Protein AF-A0A2N2G2E8-F1 (afdb_monomer_lite)

pLDDT: mean 78.98, std 19.08, range [37.62, 98.19]

Secondary structure (DSSP, 8-state):
-HHHHHHHHHHHHHHHHHHHT-TT--HHHHHHHHHHHT--GGG-EETTEEHHHHHHHTT-HHHHHHHHHTT--TT---TTS--HHHHHHHTT-HHHHHHHHHHHHHHHHHHHHHTTT-S-SSSSSSTTHHHHHHHHHHHT--

Sequence (142 aa):
MFEMLLNKAKATEENFFKELLNQNMNLEKLNKIYKELKLDLNSLYFQDEFILHYCCKKDLFQAVLWLISNGINIEFENSQKETAIFYAIHAKSSAILQTLIDNKITFYKEKEKLENGYLLRNQELVKSDVEMVYNYILKQQI

Radius of gyration: 17.22 Å; chains: 1; bounding box: 41×49×39 Å

Structure (mmCIF, N/CA/C/O backbone):
data_AF-A0A2N2G2E8-F1
#
_entry.id   AF-A0A2N2G2E8-F1
#
loop_
_atom_site.group_PDB
_atom_site.id
_atom_site.type_symbol
_atom_site.label_atom_id
_atom_site.label_alt_id
_atom_site.label_comp_id
_atom_site.label_asym_id
_atom_site.label_entity_id
_atom_site.label_seq_id
_atom_site.pdbx_PDB_ins_code
_atom_site.Cartn_x
_atom_site.Cartn_y
_atom_site.Cartn_z
_atom_site.occupancy
_atom_site.B_iso_or_equiv
_atom_site.auth_seq_id
_atom_site.auth_comp_id
_atom_site.auth_asym_id
_atom_site.auth_atom_id
_atom_site.pdbx_PDB_model_num
ATOM 1 N N . MET A 1 1 ? -14.019 30.004 5.439 1.00 48.62 1 MET A N 1
ATOM 2 C CA . MET A 1 1 ? -14.702 28.714 5.712 1.00 48.62 1 MET A CA 1
ATOM 3 C C . MET A 1 1 ? -14.171 27.588 4.819 1.00 48.62 1 MET A C 1
ATOM 5 O O . MET A 1 1 ? -13.754 26.579 5.367 1.00 48.62 1 MET A O 1
ATOM 9 N N . PHE A 1 2 ? -14.083 27.773 3.492 1.00 41.59 2 PHE A N 1
ATOM 10 C CA . PHE A 1 2 ? -13.474 26.801 2.558 1.00 41.59 2 PHE A CA 1
ATOM 11 C C . PHE A 1 2 ? -11.993 26.493 2.838 1.00 41.59 2 PHE A C 1
ATOM 13 O O . PHE A 1 2 ? -11.630 25.327 2.935 1.00 41.59 2 PHE A O 1
ATOM 20 N N . GLU A 1 3 ? -11.150 27.503 3.072 1.00 41.38 3 GLU A N 1
ATOM 21 C CA . GLU A 1 3 ? -9.734 27.269 3.419 1.00 41.38 3 GLU A CA 1
ATOM 22 C C . GLU A 1 3 ? -9.555 26.503 4.734 1.00 41.38 3 GLU A C 1
ATOM 24 O O . GLU A 1 3 ? -8.626 25.721 4.881 1.00 41.38 3 GLU A O 1
ATOM 29 N N . MET A 1 4 ? -10.484 26.671 5.678 1.00 40.75 4 MET A N 1
ATOM 30 C CA . MET A 1 4 ? -10.467 25.958 6.955 1.00 40.75 4 MET A CA 1
ATOM 31 C C . MET A 1 4 ? -10.818 24.475 6.776 1.00 40.75 4 MET A C 1
ATOM 33 O O . MET A 1 4 ? -10.255 23.625 7.459 1.00 40.75 4 MET A O 1
ATOM 37 N N . LEU A 1 5 ? -11.713 24.158 5.833 1.00 47.47 5 LEU A N 1
ATOM 38 C CA . LEU A 1 5 ? -12.042 22.783 5.445 1.00 47.47 5 LEU A CA 1
ATOM 39 C C . LEU A 1 5 ? -10.884 22.126 4.677 1.00 47.47 5 LEU A C 1
ATOM 41 O O . LEU A 1 5 ? -10.548 20.982 4.970 1.00 47.47 5 LEU A O 1
ATOM 45 N N . LEU A 1 6 ? -10.224 22.861 3.773 1.00 55.00 6 LEU A N 1
ATOM 46 C CA . LEU A 1 6 ? -9.041 22.389 3.039 1.00 55.00 6 LEU A CA 1
ATOM 47 C C . LEU A 1 6 ? -7.825 22.181 3.957 1.00 55.00 6 LEU A C 1
ATOM 49 O O . LEU A 1 6 ? -7.135 21.170 3.844 1.00 55.00 6 LEU A O 1
ATOM 53 N N . ASN A 1 7 ? -7.589 23.088 4.908 1.00 56.88 7 ASN A N 1
ATOM 54 C CA . ASN A 1 7 ? -6.528 22.934 5.907 1.00 56.88 7 ASN A CA 1
ATOM 55 C C . ASN A 1 7 ? -6.813 21.786 6.875 1.00 56.88 7 ASN A C 1
ATOM 57 O O . ASN A 1 7 ? -5.888 21.074 7.259 1.00 56.88 7 ASN A O 1
ATOM 61 N N . LYS A 1 8 ? -8.084 21.566 7.239 1.00 59.34 8 LYS A N 1
ATOM 62 C CA . LYS A 1 8 ? -8.472 20.409 8.047 1.00 59.34 8 LYS A CA 1
ATOM 63 C C . LYS A 1 8 ? -8.211 19.108 7.288 1.00 59.34 8 LYS A C 1
ATOM 65 O O . LYS A 1 8 ? -7.571 18.241 7.863 1.00 59.34 8 LYS A O 1
ATOM 70 N N . ALA A 1 9 ? -8.623 19.020 6.018 1.00 60.56 9 ALA A N 1
ATOM 71 C CA . ALA A 1 9 ? -8.401 17.856 5.157 1.00 60.56 9 ALA A CA 1
ATOM 72 C C . ALA A 1 9 ? -6.905 17.516 5.000 1.00 60.56 9 ALA A C 1
ATOM 74 O O . ALA A 1 9 ? -6.513 16.380 5.268 1.00 60.56 9 ALA A O 1
ATOM 75 N N . LYS A 1 10 ? -6.056 18.512 4.694 1.00 63.16 10 LYS A N 1
ATOM 76 C CA . LYS A 1 10 ? -4.593 18.336 4.587 1.00 63.16 10 LYS A CA 1
ATOM 77 C C . LYS A 1 10 ? -3.950 17.856 5.890 1.00 63.16 10 LYS A C 1
ATOM 79 O O . LYS A 1 10 ? -3.182 16.899 5.883 1.00 63.16 10 LYS A O 1
ATOM 84 N N . ALA A 1 11 ? -4.289 18.480 7.020 1.00 66.12 11 ALA A N 1
ATOM 85 C CA . ALA A 1 11 ? -3.777 18.062 8.326 1.00 66.12 11 ALA A CA 1
ATOM 86 C C . ALA A 1 11 ? -4.252 16.646 8.714 1.00 66.12 11 ALA A C 1
ATOM 88 O O . ALA A 1 11 ? -3.579 15.937 9.463 1.00 66.12 11 ALA A O 1
ATOM 89 N N . THR A 1 12 ? -5.412 16.209 8.212 1.00 69.00 12 THR A N 1
ATOM 90 C CA . THR A 1 12 ? -5.944 14.868 8.479 1.00 69.00 12 THR A CA 1
ATOM 91 C C . THR A 1 12 ? -5.390 13.772 7.566 1.00 69.00 12 THR A C 1
ATOM 93 O O . THR A 1 12 ? -5.212 12.659 8.057 1.00 69.00 12 THR A O 1
ATOM 96 N N . GLU A 1 13 ? -5.035 14.059 6.309 1.00 79.44 13 GLU A N 1
ATOM 97 C CA . GLU A 1 13 ? -4.268 13.125 5.459 1.00 79.44 13 GLU A CA 1
ATOM 98 C C . GLU A 1 13 ? -2.874 12.869 6.040 1.00 79.44 13 GLU A C 1
ATOM 100 O O . GLU A 1 13 ? -2.422 11.728 6.113 1.00 79.44 13 GLU A O 1
ATOM 105 N N . GLU A 1 14 ? -2.222 13.908 6.568 1.00 86.19 14 GLU A N 1
ATOM 106 C CA . GLU A 1 14 ? -0.946 13.760 7.269 1.00 86.19 14 GLU A CA 1
ATOM 107 C C . GLU A 1 14 ? -1.072 12.824 8.483 1.00 86.19 14 GLU A C 1
ATOM 109 O O . GLU A 1 14 ? -0.217 11.967 8.710 1.00 86.19 14 GLU A O 1
ATOM 114 N N . ASN A 1 15 ? -2.160 12.939 9.251 1.0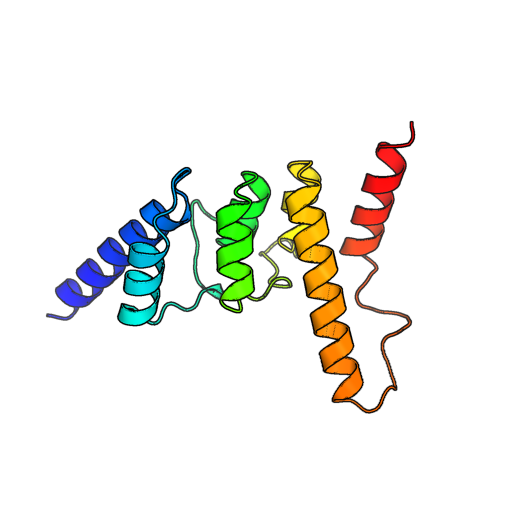0 89.81 15 ASN A N 1
ATOM 115 C CA . ASN A 1 15 ? -2.431 12.039 10.373 1.00 89.81 15 ASN A CA 1
ATOM 116 C C . ASN A 1 15 ? -2.716 10.602 9.924 1.00 89.81 15 ASN A C 1
ATOM 118 O O . ASN A 1 15 ? -2.306 9.669 10.616 1.00 89.81 15 ASN A O 1
ATOM 122 N N . PHE A 1 16 ? -3.390 10.421 8.785 1.00 93.00 16 PHE A N 1
ATOM 123 C CA . PHE A 1 16 ? -3.580 9.105 8.182 1.00 93.00 16 PHE A CA 1
ATOM 124 C C . PHE A 1 16 ? -2.230 8.479 7.815 1.00 93.00 16 PHE A C 1
ATOM 126 O O . PHE A 1 16 ? -1.942 7.372 8.263 1.00 93.00 16 PHE A O 1
ATOM 133 N N . PHE A 1 17 ? -1.366 9.202 7.094 1.00 94.50 17 PHE A N 1
ATOM 134 C CA . PHE A 1 17 ? -0.036 8.706 6.728 1.00 94.50 17 PHE A CA 1
ATOM 135 C C . PHE A 1 17 ? 0.833 8.411 7.949 1.00 94.50 17 PHE A C 1
ATOM 137 O O . PHE A 1 17 ? 1.485 7.371 7.992 1.00 94.50 17 PHE A O 1
ATOM 144 N N . LYS A 1 18 ? 0.812 9.275 8.971 1.00 93.25 18 LYS A N 1
ATOM 145 C CA . LYS A 1 18 ? 1.537 9.036 10.229 1.00 93.25 18 LYS A CA 1
ATOM 146 C C . LYS A 1 18 ? 1.132 7.728 10.892 1.00 93.25 18 LYS A C 1
ATOM 148 O O . LYS A 1 18 ? 1.992 7.060 11.448 1.00 93.25 18 LYS A O 1
ATOM 153 N N . GLU A 1 19 ? -0.153 7.383 10.862 1.00 95.44 19 GLU A N 1
ATOM 154 C CA . GLU A 1 19 ? -0.647 6.149 11.473 1.00 95.44 19 GLU A CA 1
ATOM 155 C C . GLU A 1 19 ? -0.404 4.924 10.582 1.00 95.44 19 GLU A C 1
ATOM 157 O O . GLU A 1 19 ? 0.082 3.905 11.067 1.00 95.44 19 GLU A O 1
ATOM 162 N N . LEU A 1 20 ? -0.680 5.034 9.278 1.00 96.69 20 LEU A N 1
ATOM 163 C CA . LEU A 1 20 ? -0.486 3.958 8.301 1.00 96.69 20 LEU A CA 1
ATOM 164 C C . LEU A 1 20 ? 0.987 3.545 8.178 1.00 96.69 20 LEU A C 1
ATOM 166 O O . LEU A 1 20 ? 1.289 2.368 8.024 1.00 96.69 20 LEU A O 1
ATOM 170 N N . LEU A 1 21 ? 1.909 4.507 8.224 1.00 96.50 21 LEU A N 1
ATOM 171 C CA . LEU A 1 21 ? 3.342 4.267 8.034 1.00 96.50 21 LEU A CA 1
ATOM 172 C C . LEU A 1 21 ? 4.081 4.022 9.362 1.00 96.50 21 LEU A C 1
ATOM 174 O O . LEU A 1 21 ? 5.309 3.926 9.380 1.00 96.50 21 LEU A O 1
ATOM 178 N N . ASN A 1 22 ? 3.352 3.928 10.477 1.00 92.75 22 ASN A N 1
ATOM 179 C CA . ASN A 1 22 ? 3.914 3.628 11.788 1.00 92.75 22 ASN A CA 1
ATOM 180 C C . ASN A 1 22 ? 4.281 2.139 11.897 1.00 92.75 22 ASN A C 1
ATOM 182 O O . ASN A 1 22 ? 3.493 1.271 11.528 1.00 92.75 22 ASN A O 1
ATOM 186 N N . GLN A 1 23 ? 5.444 1.836 12.482 1.00 87.44 23 GLN A N 1
ATOM 187 C CA . GLN A 1 23 ? 5.847 0.461 12.804 1.00 87.44 23 GLN A CA 1
ATOM 188 C C . GLN A 1 23 ? 4.832 -0.230 13.727 1.00 87.44 23 GLN A C 1
ATOM 190 O O . GLN A 1 23 ? 4.513 -1.399 13.531 1.00 87.44 23 GLN A O 1
ATOM 195 N N . ASN A 1 24 ? 4.293 0.515 14.698 1.00 89.44 24 ASN A N 1
ATOM 196 C CA . ASN A 1 24 ? 3.273 0.047 15.634 1.00 89.44 24 ASN A CA 1
ATOM 197 C C . ASN A 1 24 ? 1.909 0.629 15.251 1.00 89.44 24 ASN A C 1
ATOM 199 O O . ASN A 1 24 ? 1.353 1.459 15.972 1.00 89.44 24 ASN A O 1
ATOM 203 N N . MET A 1 25 ? 1.405 0.228 14.085 1.00 91.12 25 MET A N 1
ATOM 204 C CA . MET A 1 25 ? 0.133 0.698 13.539 1.00 91.12 25 MET A CA 1
ATOM 205 C C . MET A 1 25 ? -1.033 0.462 14.510 1.00 91.12 25 MET A C 1
ATOM 207 O O . MET A 1 25 ? -1.352 -0.676 14.860 1.00 91.12 25 MET A O 1
ATOM 211 N N . ASN A 1 26 ? -1.729 1.531 14.896 1.00 94.56 26 ASN A N 1
ATOM 212 C CA . ASN A 1 26 ? -2.984 1.437 15.629 1.00 94.56 26 ASN A CA 1
ATOM 213 C C . ASN A 1 26 ? -4.152 1.314 14.640 1.00 94.56 26 ASN A C 1
ATOM 215 O O . ASN A 1 26 ? -4.663 2.307 14.117 1.00 94.56 26 ASN A O 1
ATOM 219 N N . LEU A 1 27 ? -4.593 0.075 14.409 1.00 94.12 27 LEU A N 1
ATOM 220 C CA . LEU A 1 27 ? -5.673 -0.243 13.471 1.00 94.12 27 LEU A CA 1
ATOM 221 C C . LEU A 1 27 ? -6.993 0.452 13.810 1.00 94.12 27 LEU A C 1
ATOM 223 O O . LEU A 1 27 ? -7.700 0.885 12.904 1.00 94.12 27 LEU A O 1
ATOM 227 N N . GLU A 1 28 ? -7.343 0.586 15.090 1.00 94.06 28 GLU A N 1
ATOM 228 C CA . GLU A 1 28 ? -8.589 1.249 15.491 1.00 94.06 28 GLU A CA 1
ATOM 229 C C . GLU A 1 28 ? -8.577 2.722 15.089 1.00 94.06 28 GLU A C 1
ATOM 231 O O . GLU A 1 28 ? -9.526 3.221 14.476 1.00 94.06 28 GLU A O 1
ATOM 236 N N . LYS A 1 29 ? -7.469 3.408 15.382 1.00 93.06 29 LYS A N 1
ATOM 237 C CA . LYS A 1 29 ? -7.271 4.808 15.020 1.00 93.06 29 LYS A CA 1
ATOM 238 C C . LYS A 1 29 ? -7.206 4.987 13.505 1.00 93.06 29 LYS A C 1
ATOM 240 O O . LYS A 1 29 ? -7.877 5.876 12.986 1.00 93.06 29 LYS A O 1
ATOM 245 N N . LEU A 1 30 ? -6.466 4.135 12.798 1.00 94.62 30 LEU A N 1
ATOM 246 C CA . LEU A 1 30 ? -6.360 4.179 11.340 1.00 94.62 30 LEU A CA 1
ATOM 247 C C . LEU A 1 30 ? -7.728 3.984 10.671 1.00 94.62 30 LEU A C 1
ATOM 249 O O . LEU A 1 30 ? -8.141 4.800 9.847 1.00 94.62 30 LEU A O 1
ATOM 253 N N . ASN A 1 31 ? -8.477 2.962 11.092 1.00 93.81 31 ASN A N 1
ATOM 254 C CA . ASN A 1 31 ? -9.817 2.672 10.582 1.00 93.81 31 ASN A CA 1
ATOM 255 C C . ASN A 1 31 ? -10.805 3.804 10.880 1.00 93.81 31 ASN A C 1
ATOM 257 O O . ASN A 1 31 ? -11.674 4.095 10.057 1.00 93.81 31 ASN A O 1
ATOM 261 N N . LYS A 1 32 ? -10.687 4.445 12.049 1.00 91.75 32 LYS A N 1
ATOM 262 C CA . LYS A 1 32 ? -11.494 5.617 12.393 1.00 91.75 32 LYS A CA 1
ATOM 263 C C . LYS A 1 32 ? -11.213 6.775 11.434 1.00 91.75 32 LYS A C 1
ATOM 265 O O . LYS A 1 32 ? -12.155 7.299 10.846 1.00 91.75 32 LYS A O 1
ATOM 270 N N . ILE A 1 33 ? -9.938 7.115 11.229 1.00 90.69 33 ILE A N 1
ATOM 271 C CA . ILE A 1 33 ? -9.522 8.181 10.305 1.00 90.69 33 ILE A CA 1
ATOM 272 C C . ILE A 1 33 ? -10.025 7.881 8.885 1.00 90.69 33 ILE A C 1
ATOM 274 O O . ILE A 1 33 ? -10.641 8.738 8.256 1.00 90.69 33 ILE A O 1
ATOM 278 N N . TYR A 1 34 ? -9.833 6.649 8.404 1.00 90.75 34 TYR A N 1
ATOM 279 C CA . TYR A 1 34 ? -10.255 6.238 7.065 1.00 90.75 34 TYR A CA 1
ATOM 280 C C . TYR A 1 34 ? -11.768 6.403 6.841 1.00 90.75 34 TYR A C 1
ATOM 282 O O . TYR A 1 34 ? -12.192 7.002 5.851 1.00 90.75 34 TYR A O 1
ATOM 290 N N . LYS A 1 35 ? -12.592 5.940 7.793 1.00 87.56 35 LYS A N 1
ATOM 291 C CA . LYS A 1 35 ? -14.061 6.030 7.713 1.00 87.56 35 LYS A CA 1
ATOM 292 C C . LYS A 1 35 ? -14.580 7.465 7.769 1.00 87.56 35 LYS A C 1
ATOM 294 O O . LYS A 1 35 ? -15.532 7.791 7.065 1.00 87.56 35 LYS A O 1
ATOM 299 N N . GLU A 1 36 ? -13.987 8.306 8.615 1.00 88.19 36 GLU A N 1
ATOM 300 C CA . GLU A 1 36 ? -14.409 9.702 8.778 1.00 88.19 36 GLU A CA 1
ATOM 301 C C . GLU A 1 36 ? -14.115 10.539 7.529 1.00 88.19 36 GLU A C 1
ATOM 303 O O . GLU A 1 36 ? -14.918 11.394 7.153 1.00 88.19 36 GLU A O 1
ATOM 308 N N . LEU A 1 37 ? -12.979 10.278 6.879 1.00 81.38 37 LEU A N 1
ATOM 309 C CA . LEU A 1 37 ? -12.496 11.078 5.758 1.00 81.38 37 LEU A CA 1
ATOM 310 C C . LEU A 1 37 ? -12.977 10.587 4.392 1.00 81.38 37 LEU A C 1
ATOM 312 O O . LEU A 1 37 ? -12.930 11.362 3.441 1.00 81.38 37 LEU A O 1
ATOM 316 N N . LYS A 1 38 ? -13.448 9.335 4.286 1.00 83.94 38 LYS A N 1
ATOM 317 C CA . LYS A 1 38 ? -13.828 8.707 3.007 1.00 83.94 38 LYS A CA 1
ATOM 318 C C . LYS A 1 38 ? -12.719 8.851 1.953 1.00 83.94 38 LYS A C 1
ATOM 320 O O . LYS A 1 38 ? -12.980 9.270 0.828 1.00 83.94 38 LYS A O 1
ATOM 325 N N 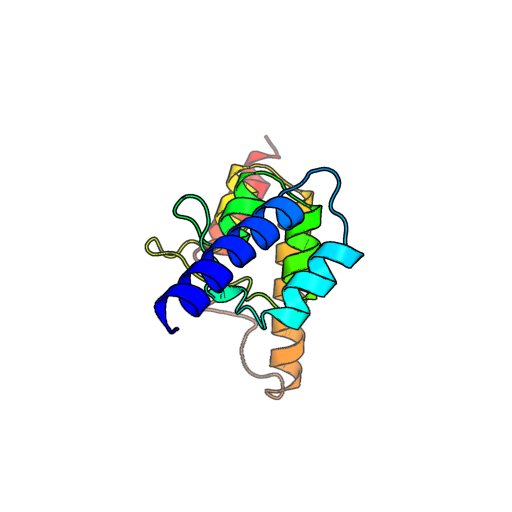. LEU A 1 39 ? -11.481 8.559 2.355 1.00 86.81 39 LEU A N 1
ATOM 326 C CA . LEU A 1 39 ? -10.309 8.687 1.487 1.00 86.81 39 LEU A CA 1
ATOM 327 C C . LEU A 1 39 ? -10.419 7.731 0.296 1.00 86.81 39 LEU A C 1
ATOM 329 O O . LEU A 1 39 ? -10.775 6.567 0.471 1.00 86.81 39 LEU A O 1
ATOM 333 N N . ASP A 1 40 ? -10.048 8.202 -0.892 1.00 90.94 40 ASP A N 1
ATOM 334 C CA . ASP A 1 40 ? -9.761 7.320 -2.020 1.00 90.94 40 ASP A CA 1
ATOM 335 C C . ASP A 1 40 ? -8.315 6.833 -1.903 1.00 90.94 40 ASP A C 1
ATOM 337 O O . ASP A 1 40 ? -7.368 7.604 -2.051 1.00 90.94 40 ASP A O 1
ATOM 341 N N . LEU A 1 41 ? -8.139 5.541 -1.618 1.00 93.31 41 LEU A N 1
ATOM 342 C CA . LEU A 1 41 ? -6.816 4.941 -1.448 1.00 93.31 41 LEU A CA 1
ATOM 343 C C . LEU A 1 41 ? -5.946 5.053 -2.708 1.00 93.31 41 LEU A C 1
ATOM 345 O O . LEU A 1 41 ? -4.724 5.126 -2.590 1.00 93.31 41 LEU A O 1
ATOM 349 N N . ASN A 1 42 ? -6.555 5.094 -3.896 1.00 92.44 42 ASN A N 1
ATOM 350 C CA . ASN A 1 42 ? -5.830 5.135 -5.167 1.00 92.44 42 ASN A CA 1
ATOM 351 C C . ASN A 1 42 ? -5.292 6.533 -5.494 1.00 92.44 42 ASN A C 1
ATOM 353 O O . ASN A 1 42 ? -4.380 6.663 -6.306 1.00 92.44 42 ASN A O 1
ATOM 357 N N . SER A 1 43 ? -5.824 7.579 -4.852 1.00 91.12 43 SER A N 1
ATOM 358 C CA . SER A 1 43 ? -5.332 8.951 -5.001 1.00 91.12 43 SER A CA 1
ATOM 359 C C . SER A 1 43 ? -4.290 9.337 -3.949 1.00 91.12 43 SER A C 1
ATOM 361 O O . SER A 1 43 ? -3.756 10.444 -3.998 1.00 91.12 43 SER A O 1
ATOM 363 N N . LEU A 1 44 ? -4.018 8.470 -2.966 1.00 92.81 44 LEU A N 1
ATOM 364 C CA . LEU A 1 44 ? -3.077 8.772 -1.892 1.00 92.81 44 LEU A CA 1
ATOM 365 C C . LEU A 1 44 ? -1.636 8.777 -2.407 1.00 92.81 44 LEU A C 1
ATOM 367 O O . LEU A 1 44 ? -1.130 7.773 -2.914 1.00 92.81 44 LEU A O 1
ATOM 371 N N . TYR A 1 45 ? -0.971 9.912 -2.201 1.00 92.06 45 TYR A N 1
ATOM 372 C CA . TYR A 1 45 ? 0.383 10.180 -2.669 1.00 92.06 45 TYR A CA 1
ATOM 373 C C . TYR A 1 45 ? 1.264 10.628 -1.498 1.00 92.06 45 TYR A C 1
ATOM 375 O O . TYR A 1 45 ? 0.914 11.560 -0.772 1.00 92.06 45 TYR A O 1
ATOM 383 N N . PHE A 1 46 ? 2.397 9.961 -1.291 1.00 94.25 46 PHE A N 1
ATOM 384 C CA . PHE A 1 46 ? 3.327 10.220 -0.194 1.00 94.25 46 PHE A CA 1
ATOM 385 C C . PHE A 1 46 ? 4.769 10.193 -0.703 1.00 94.25 46 PHE A C 1
ATOM 387 O O . PHE A 1 46 ? 5.171 9.235 -1.353 1.00 94.25 46 PHE A O 1
ATOM 394 N N . GLN A 1 47 ? 5.551 11.234 -0.389 1.00 91.81 47 GLN A N 1
ATOM 395 C CA . GLN A 1 47 ? 6.942 11.384 -0.856 1.00 91.81 47 GLN A CA 1
ATOM 396 C C . GLN A 1 47 ? 7.105 11.138 -2.363 1.00 91.81 47 GLN A C 1
ATOM 398 O O . GLN A 1 47 ? 7.982 10.399 -2.799 1.00 91.81 47 GLN A O 1
ATOM 403 N N . ASP A 1 48 ? 6.230 11.765 -3.142 1.00 91.06 48 ASP A N 1
ATOM 404 C CA . ASP A 1 48 ? 6.198 11.670 -4.596 1.00 91.06 48 ASP A CA 1
ATOM 405 C C . ASP A 1 48 ? 5.938 10.262 -5.168 1.00 91.06 48 ASP A C 1
ATOM 407 O O . ASP A 1 48 ? 6.269 9.992 -6.322 1.00 91.06 48 ASP A O 1
ATOM 411 N N . GLU A 1 49 ? 5.302 9.374 -4.398 1.00 93.81 49 GLU A N 1
ATOM 412 C CA . GLU A 1 49 ? 4.915 8.023 -4.816 1.00 93.81 49 GLU A CA 1
ATOM 413 C C . GLU A 1 49 ? 3.471 7.704 -4.399 1.00 93.81 49 GLU A C 1
ATOM 415 O O . GLU A 1 49 ? 2.985 8.173 -3.368 1.00 93.81 49 GLU A O 1
ATOM 420 N N . PHE A 1 50 ? 2.777 6.857 -5.165 1.00 96.31 50 PHE A N 1
ATOM 421 C CA . PHE A 1 50 ? 1.504 6.293 -4.710 1.00 96.31 50 PHE A CA 1
ATOM 422 C C . PHE A 1 50 ? 1.720 5.471 -3.440 1.00 96.31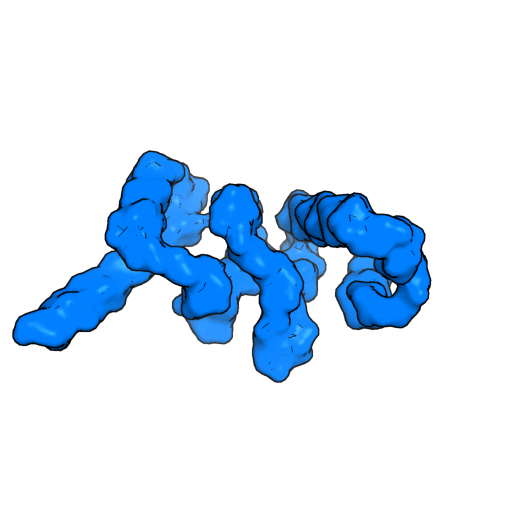 50 PHE A C 1
ATOM 424 O O . PHE A 1 50 ? 2.741 4.793 -3.283 1.00 96.31 50 PHE A O 1
ATOM 431 N N . ILE A 1 51 ? 0.749 5.512 -2.527 1.00 97.38 51 ILE A N 1
ATOM 432 C CA . ILE A 1 51 ? 0.942 4.975 -1.176 1.00 97.38 51 ILE A CA 1
ATOM 433 C C . ILE A 1 51 ? 1.303 3.483 -1.165 1.00 97.38 51 ILE A C 1
ATOM 435 O O . ILE A 1 51 ? 2.127 3.060 -0.352 1.00 97.38 51 ILE A O 1
ATOM 439 N N . LEU A 1 52 ? 0.742 2.687 -2.084 1.00 97.94 52 LEU A N 1
ATOM 440 C CA . LEU A 1 52 ? 1.049 1.260 -2.174 1.00 97.94 52 LEU A CA 1
ATOM 441 C C . LEU A 1 52 ? 2.483 1.018 -2.658 1.00 97.94 52 LEU A C 1
ATOM 443 O O . LEU A 1 52 ? 3.185 0.195 -2.069 1.00 97.94 52 LEU A O 1
ATOM 447 N N . HIS A 1 53 ? 2.933 1.756 -3.678 1.00 97.00 53 HIS A N 1
ATOM 448 C CA . HIS A 1 53 ? 4.308 1.704 -4.184 1.00 97.00 53 HIS A CA 1
ATOM 449 C C . HIS A 1 53 ? 5.299 2.047 -3.076 1.00 97.00 53 HIS A C 1
ATOM 451 O O . HIS A 1 53 ? 6.229 1.275 -2.833 1.00 97.00 53 HIS A O 1
ATOM 457 N N . TYR A 1 54 ? 5.042 3.130 -2.336 1.00 97.69 54 TYR A N 1
ATOM 458 C CA . TYR A 1 54 ? 5.872 3.538 -1.204 1.00 97.69 54 TYR A CA 1
ATOM 459 C C . TYR A 1 54 ? 5.955 2.447 -0.126 1.00 97.69 54 TYR A C 1
ATOM 461 O O . TYR A 1 54 ? 7.047 2.084 0.320 1.00 97.69 54 TYR A O 1
ATOM 469 N N . CYS A 1 55 ? 4.814 1.874 0.277 1.00 98.06 55 CYS A N 1
ATOM 470 C CA . CYS A 1 55 ? 4.781 0.814 1.288 1.00 98.06 55 CYS A CA 1
ATOM 471 C C . CYS A 1 55 ? 5.556 -0.433 0.840 1.00 98.06 55 CYS A C 1
ATOM 473 O O . CYS A 1 55 ? 6.285 -1.013 1.643 1.00 98.06 55 CYS A O 1
ATOM 475 N N . CYS A 1 56 ? 5.461 -0.809 -0.438 1.00 97.56 56 CYS A N 1
ATOM 476 C CA . CYS A 1 56 ? 6.224 -1.927 -0.996 1.00 97.56 56 CYS A CA 1
ATOM 477 C C . CYS A 1 56 ? 7.729 -1.629 -1.035 1.00 97.56 56 CYS A C 1
ATOM 479 O O . CYS A 1 56 ? 8.533 -2.460 -0.619 1.00 97.56 56 CYS A O 1
ATOM 481 N N . LYS A 1 57 ? 8.115 -0.417 -1.455 1.00 96.12 57 LYS A N 1
ATOM 482 C CA . LYS A 1 57 ? 9.510 0.052 -1.502 1.00 96.12 57 LYS A CA 1
ATOM 483 C C . LYS A 1 57 ? 10.185 0.045 -0.132 1.00 96.12 57 LYS A C 1
ATOM 485 O O . LYS A 1 57 ? 11.390 -0.178 -0.033 1.00 96.12 57 LYS A O 1
ATOM 490 N N . LYS A 1 58 ? 9.424 0.363 0.917 1.00 97.06 58 LYS A N 1
ATOM 491 C CA . LYS A 1 58 ? 9.900 0.477 2.303 1.00 97.06 58 LYS A CA 1
ATOM 492 C C . LYS A 1 58 ? 9.706 -0.791 3.133 1.00 97.06 58 LYS A C 1
ATOM 494 O O . LYS A 1 58 ? 9.983 -0.754 4.326 1.00 97.06 58 LYS A O 1
ATOM 499 N N . ASP A 1 59 ? 9.244 -1.877 2.517 1.00 96.81 59 ASP A N 1
ATOM 500 C CA . ASP A 1 59 ? 8.946 -3.147 3.184 1.00 96.81 59 ASP A CA 1
ATOM 501 C C . ASP A 1 59 ? 7.961 -3.018 4.369 1.00 96.81 59 ASP A C 1
ATOM 503 O O . ASP A 1 59 ? 8.089 -3.645 5.420 1.00 96.81 59 ASP A O 1
ATOM 507 N N . LEU A 1 60 ? 6.942 -2.166 4.215 1.00 97.50 60 LEU A N 1
ATOM 508 C CA . LEU A 1 60 ? 5.925 -1.913 5.241 1.00 97.50 60 LEU A CA 1
ATOM 509 C C . LEU A 1 60 ? 4.786 -2.932 5.137 1.00 97.50 60 LEU A C 1
ATOM 511 O O . LEU A 1 60 ? 3.659 -2.599 4.768 1.00 97.50 60 LEU A O 1
ATOM 515 N N . PHE A 1 61 ? 5.078 -4.189 5.469 1.00 96.69 61 PHE A N 1
ATOM 516 C CA . PHE A 1 61 ? 4.162 -5.317 5.267 1.00 96.69 61 PHE A CA 1
ATOM 517 C C . PHE A 1 61 ? 2.758 -5.108 5.865 1.00 96.69 61 PHE A C 1
ATOM 519 O O . PHE A 1 61 ? 1.758 -5.364 5.196 1.00 96.69 61 PHE A O 1
ATOM 526 N N . GLN A 1 62 ? 2.659 -4.587 7.094 1.00 97.19 62 GLN A N 1
ATOM 527 C CA . GLN A 1 62 ? 1.360 -4.338 7.740 1.00 97.19 62 GLN A CA 1
ATOM 528 C C . GLN A 1 62 ? 0.540 -3.262 7.015 1.00 97.19 62 GLN A C 1
ATOM 530 O O . GLN A 1 62 ? -0.672 -3.407 6.868 1.00 97.19 62 GLN A O 1
ATOM 535 N N . ALA A 1 63 ? 1.197 -2.218 6.502 1.00 98.06 63 ALA A N 1
ATOM 536 C CA . ALA A 1 63 ? 0.539 -1.190 5.702 1.00 98.06 63 ALA A CA 1
ATOM 537 C C . ALA A 1 63 ? 0.042 -1.752 4.369 1.00 98.06 63 ALA A C 1
ATOM 539 O O . ALA A 1 63 ? -1.091 -1.481 3.981 1.00 98.06 63 ALA A O 1
ATOM 540 N N . VAL A 1 64 ? 0.842 -2.596 3.707 1.00 98.19 64 VAL A N 1
ATOM 541 C CA . VAL A 1 64 ? 0.422 -3.287 2.480 1.00 98.19 64 VAL A CA 1
ATOM 542 C C . VAL A 1 64 ? -0.819 -4.146 2.731 1.00 98.19 64 VAL A C 1
ATOM 544 O O . VAL A 1 64 ? -1.802 -4.015 2.004 1.00 98.19 64 VAL A O 1
ATOM 547 N N . LEU A 1 65 ? -0.813 -4.983 3.775 1.00 97.19 65 LEU A N 1
ATOM 548 C CA . LEU A 1 65 ? -1.969 -5.815 4.126 1.00 97.19 65 LEU A CA 1
ATOM 549 C C . LEU A 1 65 ? -3.216 -4.973 4.402 1.00 97.19 65 LEU A C 1
ATOM 551 O O . LEU A 1 65 ? -4.300 -5.281 3.901 1.00 97.19 65 LEU A O 1
ATOM 555 N N . TRP A 1 66 ? -3.062 -3.894 5.170 1.00 97.81 66 TRP A N 1
ATOM 556 C CA . TRP A 1 66 ? -4.169 -2.999 5.468 1.00 97.81 66 TRP A CA 1
ATOM 557 C C . TRP A 1 66 ? -4.734 -2.356 4.194 1.00 97.81 66 TRP A C 1
ATOM 559 O O . TRP A 1 66 ? -5.943 -2.412 3.979 1.00 97.81 66 TRP A O 1
ATOM 569 N N . LEU A 1 67 ? -3.890 -1.820 3.306 1.00 98.00 67 LEU A N 1
ATOM 570 C CA . LEU A 1 67 ? -4.337 -1.182 2.062 1.00 98.00 67 LEU A CA 1
ATOM 571 C C . LEU A 1 67 ? -5.076 -2.168 1.143 1.00 98.00 67 LEU A C 1
ATOM 573 O O . LEU A 1 67 ? -6.153 -1.847 0.642 1.00 98.00 67 LEU A O 1
ATOM 577 N N . ILE A 1 68 ? -4.538 -3.381 0.969 1.00 96.81 68 ILE A N 1
ATOM 578 C CA . ILE A 1 68 ? -5.157 -4.441 0.157 1.00 96.81 68 ILE A CA 1
ATOM 579 C C . ILE A 1 68 ? -6.509 -4.853 0.741 1.00 96.81 68 ILE A C 1
ATOM 581 O O . ILE A 1 68 ? -7.502 -4.884 0.018 1.00 96.81 68 ILE A O 1
ATOM 585 N N . SER A 1 69 ? -6.583 -5.097 2.053 1.00 95.50 69 SER A N 1
ATOM 586 C CA . SER A 1 69 ? -7.851 -5.458 2.707 1.00 95.50 69 SER A CA 1
ATOM 587 C C . SER A 1 69 ? -8.923 -4.365 2.620 1.00 95.50 69 SER A C 1
ATOM 589 O O . SER A 1 69 ? -10.109 -4.665 2.743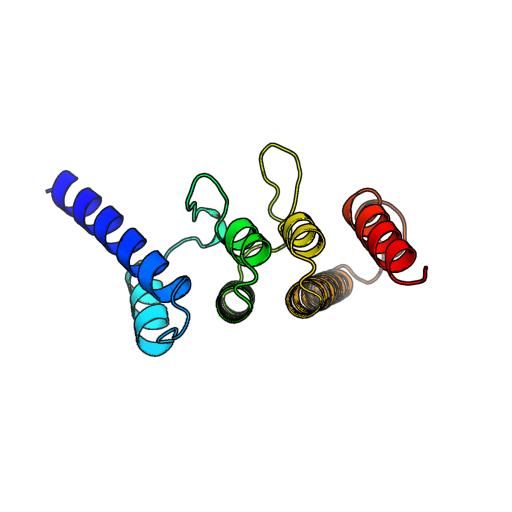 1.00 95.50 69 SER A O 1
ATOM 591 N N . ASN A 1 70 ? -8.525 -3.113 2.369 1.00 95.44 70 ASN A N 1
ATOM 592 C CA . ASN A 1 70 ? -9.429 -1.980 2.169 1.00 95.44 70 ASN A CA 1
ATOM 593 C C . ASN A 1 70 ? -9.672 -1.642 0.685 1.00 95.44 70 ASN A C 1
ATOM 595 O O . ASN A 1 70 ? -10.269 -0.608 0.389 1.00 95.44 70 ASN A O 1
ATOM 599 N N . GLY A 1 71 ? -9.271 -2.524 -0.237 1.00 93.00 71 GLY A N 1
ATOM 600 C CA . GLY A 1 71 ? -9.658 -2.463 -1.647 1.00 93.00 71 GLY A CA 1
ATOM 601 C C . GLY A 1 71 ? -8.840 -1.499 -2.504 1.00 93.00 71 GLY A C 1
ATOM 602 O O . GLY A 1 71 ? -9.346 -1.016 -3.515 1.00 93.00 71 GLY A O 1
ATOM 603 N N . ILE A 1 72 ? -7.593 -1.201 -2.123 1.00 96.44 72 ILE A N 1
ATOM 604 C CA . ILE A 1 72 ? -6.689 -0.462 -3.014 1.00 96.44 72 ILE A CA 1
ATOM 605 C C . ILE A 1 72 ? -6.472 -1.234 -4.328 1.00 96.44 72 ILE A C 1
ATOM 607 O O . ILE A 1 72 ? -6.366 -2.464 -4.330 1.00 96.44 72 ILE A O 1
ATOM 611 N N . ASN A 1 73 ? -6.358 -0.524 -5.450 1.00 93.44 73 ASN A N 1
ATOM 612 C CA . ASN A 1 73 ? -6.012 -1.133 -6.726 1.00 93.44 73 ASN A CA 1
ATOM 613 C C . ASN A 1 73 ? -4.518 -1.497 -6.756 1.00 93.44 73 ASN A C 1
ATOM 615 O O . ASN A 1 73 ? -3.650 -0.632 -6.862 1.00 93.44 73 ASN A O 1
ATOM 619 N N . ILE A 1 74 ? -4.220 -2.794 -6.701 1.00 92.81 74 ILE A N 1
ATOM 620 C CA . ILE A 1 74 ? -2.844 -3.314 -6.726 1.00 92.81 74 ILE A CA 1
ATOM 621 C C . ILE A 1 74 ? -2.170 -3.227 -8.106 1.00 92.81 74 ILE A C 1
ATOM 623 O O . ILE A 1 74 ? -0.949 -3.345 -8.194 1.00 92.81 74 ILE A O 1
ATOM 627 N N . GLU A 1 75 ? -2.954 -3.018 -9.166 1.00 88.62 75 GLU A N 1
ATOM 628 C CA . GLU A 1 75 ? -2.495 -2.859 -10.554 1.00 88.62 75 GLU A CA 1
ATOM 629 C C . GLU A 1 75 ? -2.350 -1.383 -10.945 1.00 88.62 75 GLU A C 1
ATOM 631 O O . GLU A 1 75 ? -2.205 -1.059 -12.120 1.00 88.62 75 GLU A O 1
ATOM 636 N N . PHE A 1 76 ? -2.439 -0.459 -9.984 1.00 89.88 76 PHE A N 1
ATOM 637 C CA . PHE A 1 76 ? -2.300 0.957 -10.289 1.00 89.88 76 PHE A CA 1
ATOM 638 C C . PHE A 1 76 ? -0.873 1.265 -10.760 1.00 89.88 76 PHE A C 1
ATOM 640 O O . PHE A 1 76 ? 0.105 0.951 -10.076 1.00 89.88 76 PHE A O 1
ATOM 647 N N . GLU A 1 77 ? -0.758 1.875 -11.935 1.00 89.25 77 GLU A N 1
ATOM 648 C CA . GLU A 1 77 ? 0.520 2.201 -12.563 1.00 89.25 77 GLU A CA 1
ATOM 649 C C . GLU A 1 77 ? 0.943 3.639 -12.245 1.00 89.25 77 GLU A C 1
ATOM 651 O O . GLU A 1 77 ? 0.130 4.567 -12.245 1.00 89.25 77 GLU A O 1
ATOM 656 N N . ASN A 1 78 ? 2.240 3.840 -12.006 1.00 88.56 78 ASN A N 1
ATOM 657 C CA . ASN A 1 78 ? 2.826 5.178 -11.961 1.00 88.56 78 ASN A CA 1
ATOM 658 C C . ASN A 1 78 ? 3.087 5.727 -13.386 1.00 88.56 78 ASN A C 1
ATOM 660 O O . ASN A 1 78 ? 2.821 5.077 -14.397 1.00 88.56 78 ASN A O 1
ATOM 664 N N . SER A 1 79 ? 3.667 6.927 -13.487 1.00 91.81 79 SER A N 1
ATOM 665 C CA . SER A 1 79 ? 4.026 7.549 -14.775 1.00 91.81 79 SER A CA 1
ATOM 666 C C . SER A 1 79 ? 5.056 6.762 -15.602 1.00 91.81 79 SER A C 1
ATOM 668 O O . SER A 1 79 ? 5.191 7.007 -16.800 1.00 91.81 79 SER A O 1
ATOM 670 N N . GLN A 1 80 ? 5.764 5.816 -14.982 1.00 88.38 80 GLN A N 1
ATOM 671 C CA . GLN A 1 80 ? 6.732 4.914 -15.610 1.00 88.38 80 GLN A CA 1
ATOM 672 C C . GLN A 1 80 ? 6.110 3.559 -15.991 1.00 88.38 80 GLN A C 1
ATOM 674 O O . GLN A 1 80 ? 6.822 2.693 -16.490 1.00 88.38 80 GLN A O 1
ATOM 679 N N . LYS A 1 81 ? 4.790 3.387 -15.811 1.00 86.56 81 LYS A N 1
ATOM 680 C CA . LYS A 1 81 ? 4.059 2.119 -15.990 1.00 86.56 81 LYS A CA 1
ATOM 681 C C . LYS A 1 81 ? 4.473 1.020 -15.008 1.00 86.56 81 LYS A C 1
ATOM 683 O O . LYS A 1 81 ? 4.379 -0.165 -15.311 1.00 86.56 81 LYS A O 1
ATOM 688 N N . GLU A 1 82 ? 4.950 1.404 -13.828 1.00 87.81 82 GLU A N 1
ATOM 689 C CA . GLU A 1 82 ? 5.335 0.461 -12.779 1.00 87.81 82 GLU A CA 1
ATOM 690 C C . GLU A 1 82 ? 4.185 0.298 -11.782 1.00 87.81 82 GLU A C 1
ATOM 692 O O . GLU A 1 82 ? 3.649 1.282 -11.254 1.00 87.81 82 GLU A O 1
ATOM 697 N N . THR A 1 83 ? 3.827 -0.952 -11.492 1.00 92.50 83 THR A N 1
ATOM 698 C CA . THR A 1 83 ? 2.892 -1.307 -10.416 1.00 92.50 83 THR A CA 1
ATOM 699 C C . THR A 1 83 ? 3.640 -1.493 -9.091 1.00 92.50 83 THR A C 1
ATOM 701 O O . THR A 1 83 ? 4.873 -1.547 -9.042 1.00 92.50 83 THR A O 1
ATOM 704 N N . ALA A 1 84 ? 2.915 -1.635 -7.980 1.00 94.75 84 ALA A N 1
ATOM 705 C CA . ALA A 1 84 ? 3.529 -1.820 -6.664 1.00 94.75 84 ALA A CA 1
ATOM 706 C C . ALA A 1 84 ? 4.417 -3.082 -6.556 1.00 94.75 84 ALA A C 1
ATOM 708 O O . ALA A 1 84 ? 5.345 -3.116 -5.742 1.00 94.75 84 ALA A O 1
ATOM 709 N N . ILE A 1 85 ? 4.187 -4.099 -7.402 1.00 91.94 85 ILE A N 1
ATOM 710 C CA . ILE A 1 85 ? 4.991 -5.331 -7.415 1.00 91.94 85 ILE A CA 1
ATOM 711 C C . ILE A 1 85 ? 6.450 -5.061 -7.808 1.00 91.94 85 ILE A C 1
ATOM 713 O O . ILE A 1 85 ? 7.354 -5.684 -7.251 1.00 91.94 85 ILE A O 1
ATOM 717 N N . PHE A 1 86 ? 6.683 -4.079 -8.688 1.00 89.06 86 PHE A N 1
ATOM 718 C CA . PHE A 1 86 ? 8.014 -3.628 -9.093 1.00 89.06 86 PHE A CA 1
ATOM 719 C C . PHE A 1 86 ? 8.844 -3.247 -7.863 1.00 89.06 86 PHE A C 1
ATOM 721 O O . PHE A 1 86 ? 9.953 -3.735 -7.637 1.00 89.06 86 PHE A O 1
ATOM 728 N N . TYR A 1 87 ? 8.252 -2.432 -6.995 1.00 93.19 87 TYR A N 1
ATOM 729 C CA . TYR A 1 87 ? 8.901 -1.918 -5.798 1.00 93.19 87 TYR A CA 1
ATOM 730 C C . TYR A 1 87 ? 9.133 -3.010 -4.745 1.00 93.19 87 TYR A C 1
ATOM 732 O O . TYR A 1 87 ? 10.175 -2.998 -4.091 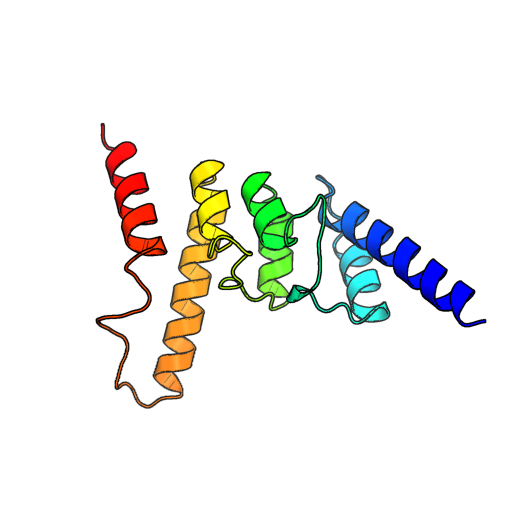1.00 93.19 87 TYR A O 1
ATOM 740 N N . ALA A 1 88 ? 8.229 -3.989 -4.623 1.00 93.19 88 ALA A N 1
ATOM 741 C CA . ALA A 1 88 ? 8.415 -5.142 -3.736 1.00 93.19 88 ALA A CA 1
ATOM 742 C C . ALA A 1 88 ? 9.612 -6.019 -4.157 1.00 93.19 88 ALA A C 1
ATOM 744 O O . ALA A 1 88 ? 10.399 -6.446 -3.306 1.00 93.19 88 ALA A O 1
ATOM 745 N N . ILE A 1 89 ? 9.791 -6.238 -5.467 1.00 88.12 89 ILE A N 1
ATOM 746 C CA . ILE A 1 89 ? 10.937 -6.969 -6.035 1.00 88.12 89 ILE A CA 1
ATOM 747 C C . ILE A 1 89 ? 12.244 -6.235 -5.720 1.00 88.12 89 ILE A C 1
ATOM 749 O O . ILE A 1 89 ? 13.194 -6.839 -5.218 1.00 88.12 89 ILE A O 1
ATOM 753 N N . HIS A 1 90 ? 12.287 -4.923 -5.969 1.00 88.56 90 HIS A N 1
ATOM 754 C CA . HIS A 1 90 ? 13.466 -4.100 -5.695 1.00 88.56 90 HIS A CA 1
ATOM 755 C C . HIS A 1 90 ? 13.818 -4.038 -4.202 1.00 88.56 90 HIS A C 1
ATOM 757 O O . HIS A 1 90 ? 15.001 -4.069 -3.854 1.00 88.56 90 HIS A O 1
ATOM 763 N N . ALA A 1 91 ? 12.812 -4.019 -3.325 1.00 92.19 91 ALA A N 1
ATOM 764 C CA . ALA A 1 91 ? 12.987 -4.102 -1.876 1.00 92.19 91 ALA A CA 1
ATOM 765 C C . ALA A 1 91 ? 13.394 -5.506 -1.386 1.00 92.19 91 ALA A C 1
ATOM 767 O O . ALA A 1 91 ? 13.770 -5.658 -0.227 1.00 92.19 91 ALA A O 1
ATOM 768 N N . LYS A 1 92 ? 13.345 -6.529 -2.255 1.00 91.69 92 LYS A N 1
ATOM 769 C CA . LYS A 1 92 ? 13.568 -7.949 -1.923 1.00 91.69 92 LYS A CA 1
ATOM 770 C C . LYS A 1 92 ? 12.625 -8.468 -0.830 1.00 91.69 92 LYS A C 1
ATOM 772 O O . LYS A 1 92 ? 12.980 -9.387 -0.094 1.00 91.69 92 LYS A O 1
ATOM 777 N N . SER A 1 93 ? 11.422 -7.903 -0.741 1.00 92.31 93 SER A N 1
ATOM 778 C CA . SER A 1 93 ? 10.424 -8.336 0.233 1.00 92.31 93 SER A CA 1
ATOM 779 C C . SER A 1 93 ? 9.615 -9.506 -0.315 1.00 92.31 93 SER A C 1
ATOM 781 O O . SER A 1 93 ? 8.598 -9.325 -0.987 1.00 92.31 93 SER A O 1
ATOM 783 N N . SER A 1 94 ? 10.056 -10.730 -0.018 1.00 90.19 94 SER A N 1
ATOM 784 C CA . SER A 1 94 ? 9.347 -11.946 -0.437 1.00 90.19 94 SER A CA 1
ATOM 785 C C . SER A 1 94 ? 7.924 -12.010 0.123 1.00 90.19 94 SER A C 1
ATOM 787 O O . SER A 1 94 ? 7.019 -12.479 -0.560 1.00 90.19 94 SER A O 1
ATOM 789 N N . ALA A 1 95 ? 7.709 -11.509 1.345 1.00 94.75 95 ALA A N 1
ATOM 790 C CA . ALA A 1 95 ? 6.397 -11.516 1.986 1.00 94.75 95 ALA A CA 1
ATOM 791 C C . ALA A 1 95 ? 5.407 -10.586 1.269 1.00 94.75 95 ALA A C 1
ATOM 793 O O . ALA A 1 95 ? 4.305 -11.010 0.931 1.00 94.75 95 ALA A O 1
ATOM 794 N N . ILE A 1 96 ? 5.803 -9.340 0.985 1.00 96.25 96 ILE A N 1
ATOM 795 C CA . ILE A 1 96 ? 4.959 -8.396 0.238 1.00 96.25 96 ILE A CA 1
ATOM 796 C C . ILE A 1 96 ? 4.730 -8.897 -1.187 1.00 96.25 96 ILE A C 1
ATOM 798 O O . ILE A 1 96 ? 3.602 -8.852 -1.676 1.00 96.25 96 ILE A O 1
ATOM 802 N N . LEU A 1 97 ? 5.781 -9.398 -1.841 1.00 90.88 97 LEU A N 1
ATOM 803 C CA . LEU A 1 97 ? 5.685 -9.937 -3.192 1.00 90.88 97 LEU A CA 1
ATOM 804 C C . LEU A 1 97 ? 4.656 -11.071 -3.266 1.00 90.88 97 LEU A C 1
ATOM 806 O O . LEU A 1 97 ? 3.777 -11.037 -4.127 1.00 90.88 97 LEU A O 1
ATOM 810 N N . GLN A 1 98 ? 4.725 -12.029 -2.338 1.00 88.62 98 GLN A N 1
ATOM 811 C CA . GLN A 1 98 ? 3.776 -13.138 -2.281 1.00 88.62 98 GLN A CA 1
ATOM 812 C C . GLN A 1 98 ? 2.347 -12.636 -2.049 1.00 88.62 98 GLN A C 1
ATOM 814 O O . GLN A 1 98 ? 1.443 -13.012 -2.793 1.00 88.62 98 GLN A O 1
ATOM 819 N N . THR A 1 99 ? 2.152 -11.716 -1.098 1.00 93.56 99 THR A N 1
ATOM 820 C CA . THR A 1 99 ? 0.843 -11.100 -0.840 1.00 93.56 99 THR A CA 1
ATOM 821 C C . THR A 1 99 ? 0.254 -10.457 -2.097 1.00 93.56 99 THR A C 1
ATOM 823 O O . THR A 1 99 ? -0.927 -10.653 -2.386 1.00 93.56 99 THR A O 1
ATOM 826 N N . LEU A 1 100 ? 1.044 -9.700 -2.865 1.00 90.31 100 LEU A N 1
ATOM 827 C CA . LEU A 1 100 ? 0.561 -9.060 -4.092 1.00 90.31 100 LEU A CA 1
ATOM 828 C C . LEU A 1 100 ? 0.194 -10.100 -5.160 1.00 90.31 100 LEU A C 1
ATOM 830 O O . LEU A 1 100 ? -0.871 -9.990 -5.763 1.00 90.31 100 LEU A O 1
ATOM 834 N N . ILE A 1 101 ? 1.022 -11.131 -5.362 1.00 85.56 101 ILE A N 1
ATOM 835 C CA . ILE A 1 101 ? 0.757 -12.215 -6.324 1.00 85.56 101 ILE A CA 1
ATOM 836 C C . ILE A 1 101 ? -0.542 -12.954 -5.979 1.00 85.56 101 ILE A C 1
ATOM 838 O O . ILE A 1 101 ? -1.388 -13.159 -6.853 1.00 85.56 101 ILE A O 1
ATOM 842 N N . ASP A 1 102 ? -0.733 -13.310 -4.709 1.00 83.56 102 ASP A N 1
ATOM 843 C CA . ASP A 1 102 ? -1.914 -14.047 -4.254 1.00 83.56 102 ASP A CA 1
ATOM 844 C C . ASP A 1 102 ? -3.203 -13.237 -4.463 1.00 83.56 102 ASP A C 1
ATOM 846 O O . ASP A 1 102 ? -4.229 -13.774 -4.901 1.00 83.56 102 ASP A O 1
ATOM 850 N N . ASN A 1 103 ? -3.146 -11.924 -4.217 1.00 84.38 103 ASN A N 1
ATOM 851 C CA . ASN A 1 103 ? -4.282 -11.029 -4.432 1.00 84.38 103 ASN A CA 1
ATOM 852 C C . ASN A 1 103 ? -4.558 -10.783 -5.923 1.00 84.38 103 ASN A C 1
ATOM 854 O O . ASN A 1 103 ? -5.724 -10.796 -6.317 1.00 84.38 103 ASN A O 1
ATOM 858 N N . LYS A 1 104 ? -3.524 -10.670 -6.774 1.00 78.75 104 LYS A N 1
ATOM 859 C CA . LYS A 1 104 ? -3.692 -10.621 -8.240 1.00 78.75 104 LYS A CA 1
ATOM 860 C C . LYS A 1 104 ? -4.418 -11.870 -8.745 1.00 78.75 104 LYS A C 1
ATOM 862 O O . LYS A 1 104 ? -5.429 -11.770 -9.435 1.00 78.75 104 LYS A O 1
ATOM 867 N N . ILE A 1 105 ? -3.949 -13.061 -8.364 1.00 69.00 105 ILE A N 1
ATOM 868 C CA . ILE A 1 105 ? -4.562 -14.333 -8.782 1.00 69.00 105 ILE A CA 1
ATOM 869 C C . ILE A 1 105 ? -6.027 -14.416 -8.334 1.00 69.00 105 ILE A C 1
ATOM 871 O O . ILE A 1 105 ? -6.876 -14.878 -9.096 1.00 69.00 105 ILE A O 1
ATOM 875 N N . THR A 1 106 ? -6.330 -13.984 -7.109 1.00 66.25 106 THR A N 1
ATOM 876 C CA . THR A 1 106 ? -7.701 -13.983 -6.578 1.00 66.25 106 THR A CA 1
ATOM 877 C C . THR A 1 106 ? -8.603 -13.043 -7.378 1.00 66.25 106 THR A C 1
ATOM 879 O O . THR A 1 106 ? -9.656 -13.480 -7.842 1.00 66.25 106 THR A O 1
ATOM 882 N N . PHE A 1 107 ? -8.144 -11.818 -7.646 1.00 70.06 107 PHE A N 1
ATOM 883 C CA . PHE A 1 107 ? -8.847 -10.846 -8.486 1.00 70.06 107 PHE A CA 1
ATOM 884 C C . PHE A 1 107 ? -9.179 -11.408 -9.880 1.00 70.06 107 PHE A C 1
ATOM 886 O O . PHE A 1 107 ? -10.321 -11.325 -10.336 1.00 70.06 107 PHE A O 1
ATOM 893 N N . TYR A 1 108 ? -8.220 -12.062 -10.547 1.00 67.75 108 TYR A N 1
ATOM 894 C CA . TYR A 1 108 ? -8.464 -12.654 -11.868 1.00 67.75 108 TYR A CA 1
ATOM 895 C C . TYR A 1 108 ? -9.404 -13.865 -11.828 1.00 67.75 108 TYR A C 1
ATOM 897 O O . TYR A 1 108 ? -10.227 -14.012 -12.728 1.00 67.75 108 TYR A O 1
ATOM 905 N N . LYS A 1 109 ? -9.344 -14.707 -10.786 1.00 63.47 109 LYS A N 1
ATOM 906 C CA . LYS A 1 109 ? -10.295 -15.822 -10.601 1.00 63.47 109 LYS A CA 1
ATOM 907 C C . LYS A 1 109 ? -11.726 -15.326 -10.409 1.00 63.47 109 LYS A C 1
ATOM 909 O O . LYS A 1 109 ? -12.668 -15.959 -10.880 1.00 63.47 109 LYS A O 1
ATOM 914 N N . GLU A 1 110 ? -11.904 -14.227 -9.684 1.00 66.88 110 GLU A N 1
ATOM 915 C CA . GLU A 1 110 ? -13.216 -13.603 -9.507 1.00 66.88 110 GLU A CA 1
ATOM 916 C C . GLU A 1 110 ? -13.734 -13.027 -10.826 1.00 66.88 110 GLU A C 1
ATOM 918 O O . GLU A 1 110 ? -14.884 -13.280 -11.186 1.00 66.88 110 GLU A O 1
ATOM 923 N N . LYS A 1 111 ? -12.872 -12.358 -11.600 1.00 66.06 111 LYS A N 1
ATOM 924 C CA . LYS A 1 111 ? -13.216 -11.855 -12.935 1.00 66.06 111 LYS A CA 1
ATOM 925 C C . LYS A 1 111 ? -13.587 -12.977 -13.917 1.00 66.06 111 LYS A C 1
ATOM 927 O O . LYS A 1 111 ? -14.600 -12.877 -14.599 1.00 66.06 111 LYS A O 1
ATOM 932 N N . GLU A 1 112 ? -12.838 -14.080 -13.934 1.00 60.97 112 GLU A N 1
ATOM 933 C CA . GLU A 1 112 ? -13.111 -15.249 -14.788 1.00 60.97 112 GLU A CA 1
ATOM 934 C C . GLU A 1 112 ? -14.486 -15.878 -14.503 1.00 60.97 112 GLU A C 1
ATOM 936 O O . GLU A 1 112 ? -15.212 -16.245 -15.432 1.00 60.97 112 GLU A O 1
ATOM 941 N N . LYS A 1 113 ? -14.873 -15.969 -13.220 1.00 63.94 113 LYS A N 1
ATOM 942 C CA . LYS A 1 113 ? -16.208 -16.443 -12.815 1.00 63.94 113 LYS A CA 1
ATOM 943 C C . LYS A 1 113 ? -17.323 -15.529 -13.319 1.00 63.94 113 LYS A C 1
ATOM 945 O O . LYS A 1 113 ? -18.400 -16.023 -13.639 1.00 63.94 113 LYS A O 1
ATOM 950 N N . LEU A 1 114 ? -17.079 -14.219 -13.360 1.00 61.59 114 LEU A N 1
ATOM 951 C CA . LEU A 1 114 ? -18.047 -13.231 -13.836 1.00 61.59 114 LEU A CA 1
ATOM 952 C C . LEU A 1 114 ? -18.189 -13.249 -15.368 1.00 61.59 114 LEU A C 1
ATOM 954 O O . LEU A 1 114 ? -19.280 -13.002 -15.875 1.00 61.59 114 LEU A O 1
ATOM 958 N N . GLU A 1 115 ? -17.122 -13.577 -16.102 1.00 60.97 115 GLU A N 1
ATOM 959 C CA . GLU A 1 115 ? -17.062 -13.491 -17.572 1.00 60.97 115 GLU A CA 1
ATOM 960 C C . GLU A 1 115 ? -17.287 -14.838 -18.306 1.00 60.97 115 GLU A C 1
ATOM 962 O O . GLU A 1 115 ? -17.068 -14.928 -19.512 1.00 60.97 115 GLU A O 1
ATOM 967 N N . ASN A 1 116 ? -17.784 -15.887 -17.630 1.00 54.72 116 ASN A N 1
ATOM 968 C CA . ASN A 1 116 ? -18.020 -17.220 -18.221 1.00 54.72 116 ASN A CA 1
ATOM 969 C C . ASN A 1 116 ? -16.774 -17.835 -18.904 1.00 54.72 116 ASN A C 1
ATOM 971 O O . ASN A 1 116 ? -16.863 -18.372 -20.005 1.00 54.72 116 ASN A O 1
ATOM 975 N N . GLY A 1 117 ? -15.612 -17.814 -18.243 1.00 55.44 117 GLY A N 1
ATOM 976 C CA . GLY A 1 117 ? -14.503 -18.745 -18.527 1.00 55.44 117 GLY A CA 1
ATOM 977 C C . GLY A 1 117 ? -13.819 -18.664 -19.904 1.00 55.44 117 GLY A C 1
ATOM 978 O O . GLY A 1 117 ? -13.022 -19.545 -20.231 1.00 55.44 117 GLY A O 1
ATOM 979 N N . TYR A 1 118 ? -14.077 -17.636 -20.715 1.00 46.31 118 TYR A N 1
ATOM 980 C CA . TYR A 1 118 ? -13.348 -17.396 -21.961 1.00 46.31 118 TYR A CA 1
ATOM 981 C C . TYR A 1 118 ? -12.489 -16.142 -21.811 1.00 46.31 118 TYR A C 1
ATOM 983 O O . TYR A 1 118 ? -13.009 -15.072 -21.533 1.00 46.31 118 TYR A O 1
ATOM 991 N N . LEU A 1 119 ? -11.185 -16.297 -22.069 1.00 47.00 119 LEU A N 1
ATOM 992 C CA . LEU A 1 119 ? -10.109 -15.306 -21.921 1.00 47.00 119 LEU A CA 1
ATOM 993 C C . LEU A 1 119 ? -9.738 -15.080 -20.447 1.00 47.00 119 LEU A C 1
ATOM 995 O O . LEU A 1 119 ? -10.444 -14.435 -19.697 1.00 47.00 119 LEU A O 1
ATOM 999 N N . LEU A 1 120 ? -8.647 -15.660 -19.944 1.00 44.97 120 LEU A N 1
ATOM 1000 C CA . LEU A 1 120 ? -7.394 -14.895 -19.837 1.00 44.97 120 LEU A CA 1
ATOM 1001 C C . LEU A 1 120 ? -6.160 -15.792 -19.623 1.00 44.97 120 LEU A C 1
ATOM 1003 O O . LEU A 1 120 ? -5.118 -15.326 -19.165 1.00 44.97 120 LEU A O 1
ATOM 1007 N N . ARG A 1 121 ? -6.226 -17.090 -19.954 1.00 42.03 121 ARG A N 1
ATOM 1008 C CA . ARG A 1 121 ? -5.085 -17.981 -19.679 1.00 42.03 121 ARG A CA 1
ATOM 1009 C C . ARG A 1 121 ? -3.835 -17.660 -20.508 1.00 42.03 121 ARG A C 1
ATOM 1011 O O . ARG A 1 121 ? -2.754 -18.065 -20.113 1.00 42.03 121 ARG A O 1
ATOM 1018 N N . ASN A 1 122 ? -3.946 -16.923 -21.611 1.00 41.81 122 ASN A N 1
ATOM 1019 C CA . ASN A 1 122 ? -2.811 -16.541 -22.447 1.00 41.81 122 ASN A CA 1
ATOM 1020 C C . ASN A 1 122 ? -3.129 -15.228 -23.186 1.00 41.81 122 ASN A C 1
ATOM 1022 O O . ASN A 1 122 ? -3.957 -15.266 -24.090 1.00 41.81 122 ASN A O 1
ATOM 1026 N N . GLN A 1 123 ? -2.491 -14.098 -22.830 1.00 41.75 123 GLN A N 1
ATOM 1027 C CA . GLN A 1 123 ? -1.603 -13.342 -23.748 1.00 41.75 123 GLN A CA 1
ATOM 1028 C C . GLN A 1 123 ? -1.204 -11.908 -23.326 1.00 41.75 123 GLN A C 1
ATOM 1030 O O . GLN A 1 123 ? -0.179 -11.460 -23.831 1.00 41.75 123 GLN A O 1
ATOM 1035 N N . GLU A 1 124 ? -1.866 -11.197 -22.401 1.00 43.53 124 GLU A N 1
ATOM 1036 C CA . GLU A 1 124 ? -1.594 -9.737 -22.280 1.00 43.53 124 GLU A CA 1
ATOM 1037 C C . GLU A 1 124 ? -1.201 -9.183 -20.896 1.00 43.53 124 GLU A C 1
ATOM 1039 O O . GLU A 1 124 ? -0.514 -8.169 -20.841 1.00 43.53 124 GLU A O 1
ATOM 1044 N N . LEU A 1 125 ? -1.492 -9.855 -19.778 1.00 43.03 125 LEU A N 1
ATOM 1045 C CA . LEU A 1 125 ? -1.247 -9.299 -18.426 1.00 43.03 125 LEU A CA 1
ATOM 1046 C C . LEU A 1 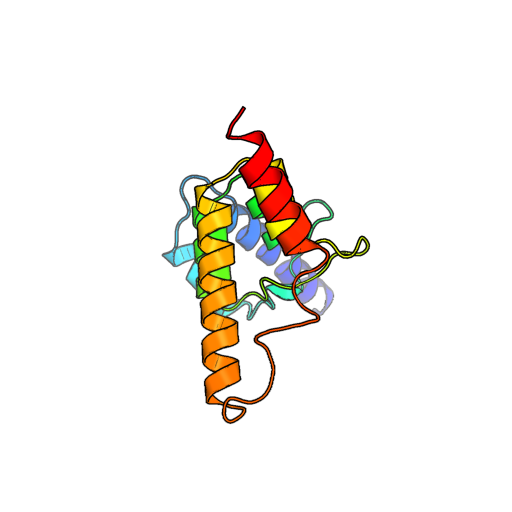125 ? 0.163 -9.560 -17.851 1.00 43.03 125 LEU A C 1
ATOM 1048 O O . LEU A 1 125 ? 0.447 -9.250 -16.701 1.00 43.03 125 LEU A O 1
ATOM 1052 N N . VAL A 1 126 ? 1.044 -10.192 -18.629 1.00 45.53 126 VAL A N 1
ATOM 1053 C CA . VAL A 1 126 ? 2.187 -10.957 -18.094 1.00 45.53 126 VAL A CA 1
ATOM 1054 C C . VAL A 1 126 ? 3.539 -10.500 -18.653 1.00 45.53 126 VAL A C 1
ATOM 1056 O O . VAL A 1 126 ? 4.569 -10.779 -18.055 1.00 45.53 126 VAL A O 1
ATOM 1059 N N . LYS A 1 127 ? 3.605 -9.748 -19.755 1.00 46.69 127 LYS A N 1
ATOM 1060 C CA . LYS A 1 127 ? 4.918 -9.481 -20.374 1.00 46.69 127 LYS A CA 1
ATOM 1061 C C . LYS A 1 127 ? 5.847 -8.576 -19.556 1.00 46.69 127 LYS A C 1
ATOM 1063 O O . LYS A 1 127 ? 7.046 -8.771 -19.630 1.00 46.69 127 LYS A O 1
ATOM 1068 N N . SER A 1 128 ? 5.334 -7.629 -18.769 1.00 55.84 128 SER A N 1
ATOM 1069 C CA . SER A 1 128 ? 6.188 -6.760 -17.935 1.00 55.84 128 SER A CA 1
ATOM 1070 C C . SER A 1 128 ? 6.428 -7.364 -16.549 1.00 55.84 128 SER A C 1
ATOM 1072 O O . SER A 1 128 ? 7.552 -7.720 -16.197 1.00 55.84 128 SER A O 1
ATOM 1074 N N . ASP A 1 129 ? 5.353 -7.554 -15.780 1.00 54.53 129 ASP A N 1
ATOM 1075 C CA . ASP A 1 129 ? 5.453 -7.954 -14.375 1.00 54.53 129 ASP A CA 1
ATOM 1076 C C . ASP A 1 129 ? 5.892 -9.414 -14.210 1.00 54.53 129 ASP A C 1
ATOM 1078 O O . ASP A 1 129 ? 6.674 -9.718 -13.312 1.00 54.53 129 ASP A O 1
ATOM 1082 N N . VAL A 1 130 ? 5.450 -10.335 -15.077 1.00 54.50 130 VAL A N 1
ATOM 1083 C CA . VAL A 1 130 ? 5.851 -11.748 -14.952 1.00 54.50 130 VAL A CA 1
ATOM 1084 C C . VAL A 1 130 ? 7.239 -11.988 -15.507 1.00 54.50 130 VAL A C 1
ATOM 1086 O O . VAL A 1 130 ? 7.963 -12.770 -14.908 1.00 54.50 130 VAL A O 1
ATOM 1089 N N . GLU A 1 131 ? 7.662 -11.304 -16.570 1.00 59.66 131 GLU A N 1
ATOM 1090 C CA . GLU A 1 131 ? 9.064 -11.370 -17.004 1.00 59.66 131 GLU A CA 1
ATOM 1091 C C . GLU A 1 131 ? 9.998 -10.855 -15.897 1.00 59.66 131 GLU A C 1
ATOM 1093 O O . GLU A 1 131 ? 11.055 -11.430 -15.639 1.00 59.66 131 GLU A O 1
ATOM 1098 N N . MET A 1 132 ? 9.561 -9.847 -15.139 1.00 58.09 132 MET A N 1
ATOM 1099 C CA . MET A 1 132 ? 10.291 -9.329 -13.985 1.00 58.09 132 MET A CA 1
ATOM 1100 C C . MET A 1 132 ? 10.300 -10.279 -12.779 1.00 58.09 132 MET A C 1
ATOM 1102 O O . MET A 1 132 ? 11.366 -10.531 -12.214 1.00 58.09 132 MET A O 1
ATOM 1106 N N . VAL A 1 133 ? 9.151 -10.854 -12.407 1.00 58.66 133 VAL A N 1
ATOM 1107 C CA . VAL A 1 133 ? 9.051 -11.878 -11.349 1.00 58.66 133 VAL A CA 1
ATOM 1108 C C . VAL A 1 133 ? 9.859 -13.123 -11.726 1.00 58.66 133 VAL A C 1
ATOM 1110 O O . VAL A 1 133 ? 10.591 -13.660 -10.897 1.00 58.66 133 VAL A O 1
ATOM 1113 N N . TYR A 1 134 ? 9.803 -13.544 -12.989 1.00 57.66 134 TYR A N 1
ATOM 1114 C CA . TYR A 1 134 ? 10.579 -14.657 -13.531 1.00 57.66 134 TYR A CA 1
ATOM 1115 C C . TYR A 1 134 ? 12.089 -14.386 -13.449 1.00 57.66 134 TYR A C 1
ATOM 1117 O O . TYR A 1 134 ? 12.841 -15.218 -12.940 1.00 57.66 134 TYR A O 1
ATOM 1125 N N . ASN A 1 135 ? 12.534 -13.185 -13.834 1.00 55.69 135 ASN A N 1
ATOM 1126 C CA . ASN A 1 135 ? 13.929 -12.758 -13.700 1.00 55.69 135 ASN A CA 1
ATOM 1127 C C . ASN A 1 135 ? 14.396 -12.677 -12.233 1.00 55.69 135 ASN A C 1
ATOM 1129 O O . ASN A 1 135 ? 15.555 -12.974 -11.939 1.00 55.69 135 ASN A O 1
ATOM 1133 N N . TYR A 1 136 ? 13.520 -12.287 -11.303 1.00 58.47 136 TYR A N 1
ATOM 1134 C CA . TYR A 1 136 ? 13.818 -12.276 -9.868 1.00 58.47 136 TYR A CA 1
ATOM 1135 C C . TYR A 1 136 ? 13.970 -13.692 -9.295 1.00 58.47 136 TYR A C 1
ATOM 1137 O O . TYR A 1 136 ? 14.935 -13.954 -8.579 1.00 58.47 136 TYR A O 1
ATOM 1145 N N . ILE A 1 137 ? 13.067 -14.614 -9.649 1.00 52.56 137 ILE A N 1
ATOM 1146 C CA . ILE A 1 137 ? 13.138 -16.024 -9.235 1.00 52.56 137 ILE A CA 1
ATOM 1147 C C . ILE A 1 137 ? 14.431 -16.672 -9.752 1.00 52.56 137 ILE A C 1
ATOM 1149 O O . ILE A 1 137 ? 15.127 -17.334 -8.984 1.00 52.56 137 ILE A O 1
ATOM 1153 N N . LEU A 1 138 ? 14.802 -16.427 -11.015 1.00 54.00 138 LEU A N 1
ATOM 1154 C CA . LEU A 1 138 ? 16.036 -16.957 -11.609 1.00 54.00 138 LEU A CA 1
ATOM 1155 C C . LEU A 1 138 ? 17.309 -16.469 -10.899 1.00 54.00 138 LEU A C 1
ATOM 1157 O O . LEU A 1 138 ? 18.248 -17.241 -10.727 1.00 54.00 138 LEU A O 1
ATOM 1161 N N . LYS A 1 139 ? 17.351 -15.208 -10.447 1.00 56.09 139 LYS A N 1
ATOM 1162 C CA . LYS A 1 139 ? 18.519 -14.639 -9.747 1.00 56.09 139 LYS A CA 1
ATOM 1163 C C . LYS A 1 139 ? 18.721 -15.159 -8.322 1.00 56.09 139 LYS A C 1
ATOM 1165 O O . LYS A 1 139 ? 19.796 -14.947 -7.776 1.00 56.09 139 LYS A O 1
ATOM 1170 N N . GLN A 1 140 ? 17.720 -15.792 -7.711 1.00 53.62 140 GLN A N 1
ATOM 1171 C CA . GLN A 1 140 ? 17.852 -16.403 -6.381 1.00 53.62 140 GLN A CA 1
ATOM 1172 C C . GLN A 1 140 ? 18.298 -17.873 -6.422 1.00 53.62 140 GLN A C 1
ATOM 1174 O O . GLN A 1 140 ? 18.525 -18.466 -5.372 1.00 53.62 140 GLN A O 1
ATOM 1179 N N . GLN A 1 141 ? 18.408 -18.470 -7.613 1.00 42.47 141 GLN A N 1
ATOM 1180 C CA . GLN A 1 141 ? 18.803 -19.871 -7.809 1.00 42.47 141 GLN A CA 1
ATOM 1181 C C . GLN A 1 141 ? 20.289 -20.047 -8.189 1.00 42.47 141 GLN A C 1
ATOM 1183 O O . GLN A 1 141 ? 20.685 -21.143 -8.584 1.00 42.47 141 GLN A O 1
ATOM 1188 N N . ILE A 1 142 ? 21.103 -18.991 -8.075 1.00 37.62 142 ILE A N 1
ATOM 1189 C CA . ILE A 1 142 ? 22.548 -18.962 -8.370 1.00 37.62 142 ILE A CA 1
ATOM 1190 C C . ILE A 1 142 ? 23.283 -18.479 -7.122 1.00 37.62 142 ILE A C 1
ATOM 1192 O O . ILE A 1 142 ? 24.318 -19.090 -6.779 1.00 37.62 142 ILE A O 1
#

Foldseek 3Di:
DVVVVVVVLVVLLVVLCCQLQDPPHDPVVNVVSCVVNVDDQQPDADPNHRPLLVCLLVVVLSSNVVSVVVPHDQCDADPVRDGSLVSNLVSVPPNSNVVSVVSVVVVVVVVCVVVVNPDDPDDPPQPPNVVSVVVSVVVVVD